Protein AF-A0A6C0E7Q9-F1 (afdb_monomer_lite)

Organism: NCBI:txid1070528

Sequence (131 aa):
MDNSILLYNITLFHIFIDVFLMSYIFIFSRIYDIYYCSFVLLQTIHWGLLKNECIISYVEKKLINSDYQLGDNVKWHPHEEYHSNQHIITLKAILILGTLLYMIFRNKKNIKIRLIACASICLWIYYTYLY

pLDDT: mean 88.36, std 8.47, range [56.19, 98.0]

Secondary structure (DSSP, 8-state):
--HHHHHHHHHHHHHHHHHHHHHHHHH--GGGHHHHHHHHHHHHHHHHHTTT--HHHHHHHHHH-TTPPTTS-TT--TTHHHHS-HHHHHHHHHHHHHHHHHHHHHTTT-HHHHHHHHHHHHHHHHHHHT-

Structure (mmCIF, N/CA/C/O backbone):
data_AF-A0A6C0E7Q9-F1
#
_entry.id   AF-A0A6C0E7Q9-F1
#
loop_
_atom_site.group_PDB
_atom_site.id
_atom_site.type_symbol
_atom_site.label_atom_id
_atom_site.label_alt_id
_atom_site.label_comp_id
_atom_site.label_asym_id
_atom_site.label_entity_id
_atom_site.label_seq_id
_atom_site.pdbx_PDB_ins_code
_atom_site.Cartn_x
_atom_site.Cartn_y
_atom_site.Cartn_z
_atom_site.occupancy
_atom_site.B_iso_or_equiv
_atom_site.auth_seq_id
_atom_site.auth_comp_id
_atom_site.auth_asym_id
_atom_site.auth_atom_id
_atom_site.pdbx_PDB_model_num
ATOM 1 N N . MET A 1 1 ? -0.554 -5.307 -29.524 1.00 56.19 1 MET A N 1
ATOM 2 C CA . MET A 1 1 ? -1.259 -4.224 -28.806 1.00 56.19 1 MET A CA 1
ATOM 3 C C . MET A 1 1 ? -0.186 -3.245 -28.387 1.00 56.19 1 MET A C 1
ATOM 5 O O . MET A 1 1 ? 0.863 -3.718 -27.974 1.00 56.19 1 MET A O 1
ATOM 9 N N . ASP A 1 2 ? -0.375 -1.946 -28.592 1.00 72.19 2 ASP A N 1
ATOM 10 C CA . ASP A 1 2 ? 0.668 -0.978 -28.258 1.00 72.19 2 ASP A CA 1
ATOM 11 C C . ASP A 1 2 ? 0.886 -0.983 -26.735 1.00 72.19 2 ASP A C 1
ATOM 13 O O . ASP A 1 2 ? -0.058 -0.749 -25.973 1.00 72.19 2 ASP A O 1
ATOM 17 N N . ASN A 1 3 ? 2.095 -1.344 -26.289 1.00 80.19 3 ASN A N 1
ATOM 18 C CA . ASN A 1 3 ? 2.411 -1.491 -24.863 1.00 80.19 3 ASN A CA 1
ATOM 19 C C . ASN A 1 3 ? 2.177 -0.172 -24.108 1.00 80.19 3 ASN A C 1
ATOM 21 O O . ASN A 1 3 ? 1.882 -0.196 -22.917 1.00 80.19 3 ASN A O 1
ATOM 25 N N . SER A 1 4 ? 2.221 0.961 -24.816 1.00 81.31 4 SER A N 1
ATOM 26 C CA . SER A 1 4 ? 1.903 2.298 -24.310 1.00 81.31 4 SER A CA 1
ATOM 27 C C . SER A 1 4 ? 0.492 2.397 -23.708 1.00 81.31 4 SER A C 1
ATOM 29 O O . SER A 1 4 ? 0.327 2.897 -22.597 1.00 81.31 4 SER A O 1
ATOM 31 N N . ILE A 1 5 ? -0.526 1.865 -24.394 1.00 85.81 5 ILE A N 1
ATOM 32 C CA . ILE A 1 5 ? -1.928 1.903 -23.949 1.00 85.81 5 ILE A CA 1
ATOM 33 C C . ILE A 1 5 ? -2.116 1.020 -22.714 1.00 85.81 5 ILE A C 1
ATOM 35 O O . ILE A 1 5 ? -2.817 1.391 -21.772 1.00 85.81 5 ILE A O 1
ATOM 39 N N . LEU A 1 6 ? -1.489 -0.160 -22.712 1.00 86.69 6 LEU A N 1
ATOM 40 C CA . LEU A 1 6 ? -1.551 -1.076 -21.577 1.00 86.69 6 LEU A CA 1
ATOM 41 C C . LEU A 1 6 ? -0.900 -0.459 -20.332 1.00 86.69 6 LEU A C 1
ATOM 43 O O . LEU A 1 6 ? -1.527 -0.452 -19.276 1.00 86.69 6 LEU A O 1
ATOM 47 N N . LEU A 1 7 ? 0.310 0.092 -20.469 1.00 84.62 7 LEU A N 1
ATOM 48 C CA . LEU A 1 7 ? 1.027 0.772 -19.387 1.00 84.62 7 LEU A CA 1
ATOM 49 C C . LEU A 1 7 ? 0.195 1.916 -18.803 1.00 84.62 7 LEU A C 1
ATOM 51 O O . LEU A 1 7 ? -0.026 1.959 -17.598 1.00 84.62 7 LEU A O 1
ATOM 55 N N . TYR A 1 8 ? -0.371 2.769 -19.659 1.00 85.00 8 TYR A N 1
ATOM 56 C CA . TYR A 1 8 ? -1.221 3.875 -19.223 1.00 85.00 8 TYR A CA 1
ATOM 57 C C . TYR A 1 8 ? -2.419 3.412 -18.376 1.00 85.00 8 TYR A C 1
ATOM 59 O O . TYR A 1 8 ? -2.687 3.973 -17.313 1.00 85.00 8 TYR A O 1
ATOM 67 N N . ASN A 1 9 ? -3.117 2.355 -18.803 1.00 88.56 9 ASN A N 1
ATOM 68 C CA . ASN A 1 9 ? -4.246 1.802 -18.050 1.00 88.56 9 ASN A CA 1
ATOM 69 C C . ASN A 1 9 ? -3.819 1.220 -16.694 1.00 88.56 9 ASN A C 1
ATOM 71 O O . ASN A 1 9 ? -4.538 1.375 -15.705 1.00 88.56 9 ASN A O 1
ATOM 75 N N . ILE A 1 10 ? -2.655 0.567 -16.640 1.00 88.12 10 ILE A N 1
ATOM 76 C CA . ILE A 1 10 ? -2.092 0.022 -15.401 1.00 88.12 10 ILE A CA 1
ATOM 77 C C . ILE A 1 10 ? -1.766 1.158 -14.421 1.00 88.12 10 ILE A C 1
ATOM 79 O O . ILE A 1 10 ? -2.165 1.100 -13.256 1.00 88.12 10 ILE A O 1
ATOM 83 N N . THR A 1 11 ? -1.129 2.226 -14.897 1.00 84.56 11 THR A N 1
ATOM 84 C CA . THR A 1 11 ? -0.800 3.392 -14.072 1.00 84.56 11 THR A CA 1
ATOM 85 C C . THR A 1 11 ? -2.055 4.111 -13.572 1.00 84.56 11 THR A C 1
ATOM 87 O O . THR A 1 11 ? -2.145 4.440 -12.389 1.00 84.56 11 THR A O 1
ATOM 90 N N . LEU A 1 12 ? -3.072 4.300 -14.422 1.00 86.38 12 LEU A N 1
ATOM 91 C CA . LEU A 1 12 ? -4.356 4.866 -13.992 1.00 86.38 12 LEU A CA 1
ATOM 92 C C . LEU A 1 12 ? -5.017 4.027 -12.896 1.00 86.38 12 LEU A C 1
ATOM 94 O O . LEU A 1 12 ? -5.524 4.573 -11.914 1.00 86.38 12 LEU A O 1
ATOM 98 N N . PHE A 1 13 ? -4.994 2.703 -13.041 1.00 88.69 13 PHE A N 1
ATOM 99 C CA . PHE A 1 13 ? -5.523 1.792 -12.034 1.00 88.69 13 PHE A CA 1
ATOM 100 C C . PHE A 1 13 ? -4.759 1.901 -10.707 1.00 88.69 13 PHE A C 1
ATOM 102 O O . PHE A 1 13 ? -5.375 1.941 -9.641 1.00 88.69 13 PHE A O 1
ATOM 109 N N . HIS A 1 14 ? -3.432 2.027 -10.759 1.00 86.25 14 HIS A N 1
ATOM 110 C CA . HIS A 1 14 ? -2.597 2.235 -9.577 1.00 86.25 14 HIS A CA 1
ATOM 111 C C . HIS A 1 14 ? -2.954 3.540 -8.852 1.00 86.25 14 HIS A C 1
ATOM 113 O O . HIS A 1 14 ? -3.198 3.536 -7.645 1.00 86.25 14 HIS A O 1
ATOM 119 N N . ILE A 1 15 ? -3.070 4.644 -9.595 1.00 85.88 15 ILE A N 1
ATOM 120 C CA . ILE A 1 15 ? -3.470 5.946 -9.047 1.00 85.88 15 ILE A CA 1
ATOM 121 C C . ILE A 1 15 ? -4.867 5.860 -8.421 1.00 85.88 15 ILE A C 1
ATOM 123 O O . ILE A 1 15 ? -5.095 6.406 -7.341 1.00 85.88 15 ILE A O 1
ATOM 127 N N . PHE A 1 16 ? -5.799 5.153 -9.061 1.00 89.88 16 PHE A N 1
ATOM 128 C CA . PHE A 1 16 ? -7.143 4.959 -8.526 1.00 89.88 16 PHE A CA 1
ATOM 129 C C . PHE A 1 16 ? -7.133 4.207 -7.187 1.00 89.88 16 PHE A C 1
ATOM 131 O O . PHE A 1 16 ? -7.814 4.631 -6.251 1.00 89.88 16 PHE A O 1
ATOM 138 N N . ILE A 1 17 ? -6.330 3.142 -7.061 1.00 88.44 17 ILE A N 1
ATOM 139 C CA . ILE A 1 17 ? -6.145 2.422 -5.790 1.00 88.44 17 ILE A CA 1
ATOM 140 C C . ILE A 1 17 ? -5.595 3.363 -4.715 1.00 88.44 17 ILE A C 1
ATOM 142 O O . ILE A 1 17 ? -6.116 3.386 -3.600 1.00 88.44 17 ILE A O 1
ATOM 146 N N . ASP A 1 18 ? -4.587 4.169 -5.044 1.00 87.12 18 ASP A N 1
ATOM 147 C CA . ASP A 1 18 ? -3.989 5.107 -4.092 1.00 87.12 18 ASP A CA 1
ATOM 148 C C . ASP A 1 18 ? -5.010 6.140 -3.596 1.00 87.12 18 ASP A C 1
ATOM 150 O O . ASP A 1 18 ? -5.126 6.386 -2.393 1.00 87.12 18 ASP A O 1
ATOM 154 N N . VAL A 1 19 ? -5.790 6.727 -4.508 1.00 89.06 19 VAL A N 1
ATOM 155 C CA . VAL A 1 19 ? -6.855 7.680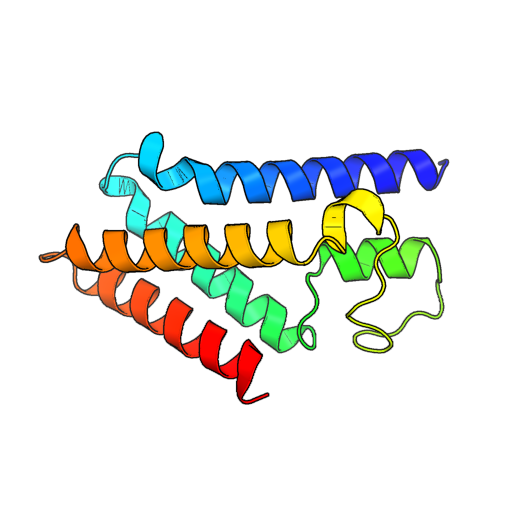 -4.160 1.00 89.06 19 VAL A CA 1
ATOM 156 C C . VAL A 1 19 ? -7.925 7.012 -3.302 1.00 89.06 19 VAL A C 1
ATOM 158 O O . VAL A 1 19 ? -8.364 7.592 -2.305 1.00 89.06 19 VAL A O 1
ATOM 161 N N . PHE A 1 20 ? -8.329 5.789 -3.642 1.00 89.69 20 PHE A N 1
ATOM 162 C CA . PHE A 1 20 ? -9.285 5.018 -2.851 1.00 89.69 20 PHE A CA 1
ATOM 163 C C . PHE A 1 20 ? -8.774 4.780 -1.424 1.00 89.69 20 PHE A C 1
ATOM 165 O O . PHE A 1 20 ? -9.497 5.031 -0.458 1.00 89.69 20 PHE A O 1
ATOM 172 N N . LEU A 1 21 ? -7.511 4.369 -1.273 1.00 88.94 21 LEU A N 1
ATOM 173 C CA . LEU A 1 21 ? -6.896 4.144 0.034 1.00 88.94 21 LEU A CA 1
ATOM 174 C C . LEU A 1 21 ? -6.868 5.414 0.883 1.00 88.94 21 LEU A C 1
ATOM 176 O O . LEU A 1 21 ? -7.289 5.399 2.038 1.00 88.94 21 LEU A O 1
ATOM 180 N N . MET A 1 22 ? -6.429 6.529 0.300 1.00 88.44 22 MET A N 1
ATOM 181 C CA . MET A 1 22 ? -6.329 7.806 1.010 1.00 88.44 22 MET A CA 1
ATOM 182 C C . MET A 1 22 ? -7.696 8.406 1.364 1.00 88.44 22 MET A C 1
ATOM 184 O O . MET A 1 22 ? -7.822 9.107 2.368 1.00 88.44 22 MET A O 1
ATOM 188 N N . SER A 1 23 ? -8.727 8.140 0.558 1.00 89.56 23 SER A N 1
ATOM 189 C CA . SER A 1 23 ? -10.075 8.681 0.770 1.00 89.56 23 SER A CA 1
ATOM 190 C C . SER A 1 23 ? -10.967 7.808 1.657 1.00 89.56 23 SER A C 1
ATOM 192 O O . SER A 1 23 ? -12.009 8.283 2.117 1.00 89.56 23 SER A O 1
ATOM 194 N N . TYR A 1 24 ? -10.558 6.568 1.957 1.00 90.94 24 TYR A N 1
ATOM 195 C CA . TYR A 1 24 ? -11.378 5.584 2.668 1.00 90.94 24 TYR A CA 1
ATOM 196 C C . TYR A 1 24 ? -12.032 6.144 3.941 1.00 90.94 24 TYR A C 1
ATOM 198 O O . TYR A 1 24 ? -13.239 5.997 4.146 1.00 90.94 24 TYR A O 1
ATOM 206 N N . ILE A 1 25 ? -11.245 6.816 4.787 1.00 89.00 25 ILE A N 1
ATOM 207 C CA . ILE A 1 25 ? -11.678 7.321 6.099 1.00 89.00 25 ILE A CA 1
ATOM 208 C C . ILE A 1 25 ? -12.815 8.350 6.009 1.00 89.00 25 ILE A C 1
ATOM 210 O O . ILE A 1 25 ? -13.604 8.471 6.946 1.00 89.00 25 ILE A O 1
ATOM 214 N N . PHE A 1 26 ? -12.912 9.067 4.888 1.00 88.50 26 PHE A N 1
ATOM 215 C CA . PHE A 1 26 ? -13.915 10.106 4.661 1.00 88.50 26 PHE A CA 1
ATOM 216 C C . PHE A 1 26 ? -15.220 9.551 4.084 1.00 88.50 26 PHE A C 1
ATOM 218 O O . PHE A 1 26 ? -16.264 10.183 4.220 1.00 88.50 26 PHE A O 1
ATOM 225 N N . ILE A 1 27 ? -15.165 8.380 3.446 1.00 91.31 27 ILE A N 1
ATOM 226 C CA . ILE A 1 27 ? -16.280 7.822 2.672 1.00 91.31 27 ILE A CA 1
ATOM 227 C C . ILE A 1 27 ? -16.950 6.666 3.423 1.00 91.31 27 ILE A C 1
ATOM 229 O O . ILE A 1 27 ? -18.176 6.548 3.426 1.00 91.31 27 ILE A O 1
ATOM 233 N N . PHE A 1 28 ? -16.168 5.800 4.074 1.00 92.38 28 PHE A N 1
ATOM 234 C CA . PHE A 1 28 ? -16.669 4.526 4.584 1.00 92.38 28 PHE A CA 1
ATOM 235 C C . PHE A 1 28 ? -16.928 4.515 6.093 1.00 92.38 28 PHE A C 1
ATOM 237 O O . PHE A 1 28 ? -16.184 5.039 6.929 1.00 92.38 28 PHE A O 1
ATOM 244 N N . SER A 1 29 ? -18.016 3.838 6.463 1.00 92.62 29 SER A N 1
ATOM 245 C CA . SER A 1 29 ? -18.372 3.613 7.862 1.00 92.62 29 SER A CA 1
ATOM 246 C C . SER A 1 29 ? -17.414 2.630 8.548 1.00 92.62 29 SER A C 1
ATOM 248 O O . SER A 1 29 ? -16.796 1.781 7.907 1.00 92.62 29 SER A O 1
ATOM 250 N N . ARG A 1 30 ? -17.385 2.665 9.887 1.00 93.19 30 ARG A N 1
ATOM 251 C CA . ARG A 1 30 ? -16.563 1.768 10.724 1.00 93.19 30 ARG A CA 1
ATOM 252 C C . ARG A 1 30 ? -16.780 0.270 10.480 1.00 93.19 30 ARG A C 1
ATOM 254 O O . ARG A 1 30 ? -15.953 -0.540 10.879 1.00 93.19 30 ARG A O 1
ATOM 261 N N . ILE A 1 31 ? -17.912 -0.115 9.887 1.00 94.19 31 ILE A N 1
ATOM 262 C CA . ILE A 1 31 ? -18.248 -1.522 9.628 1.00 94.19 31 ILE A CA 1
ATOM 263 C C . ILE A 1 31 ? -17.257 -2.133 8.624 1.00 94.19 31 ILE A C 1
ATOM 265 O O . ILE A 1 31 ? -16.984 -3.330 8.687 1.00 94.19 31 ILE A O 1
ATOM 269 N N . TYR A 1 32 ? -16.663 -1.309 7.756 1.00 95.25 32 TYR A N 1
ATOM 270 C CA . TYR A 1 32 ? -15.744 -1.762 6.715 1.00 95.25 32 TYR A CA 1
ATOM 271 C C . TYR A 1 32 ? -14.266 -1.754 7.129 1.00 95.25 32 TYR A C 1
ATOM 273 O O . TYR A 1 32 ? -13.417 -2.232 6.377 1.00 95.25 32 TYR A O 1
ATOM 281 N N . ASP A 1 33 ? -13.945 -1.281 8.339 1.00 95.31 33 ASP A N 1
ATOM 282 C CA . ASP A 1 33 ? -12.558 -1.049 8.767 1.00 95.31 33 ASP A CA 1
ATOM 283 C C . ASP A 1 33 ? -11.722 -2.334 8.777 1.00 95.31 33 ASP A C 1
ATOM 285 O O . ASP A 1 33 ? -10.523 -2.300 8.515 1.00 95.31 33 ASP A O 1
ATOM 289 N N . ILE A 1 34 ? -12.348 -3.489 9.023 1.00 96.00 34 ILE A N 1
ATOM 290 C CA . ILE A 1 34 ? -11.654 -4.779 8.969 1.00 96.00 34 ILE A CA 1
ATOM 291 C C . ILE A 1 34 ? -11.159 -5.120 7.561 1.00 96.00 34 ILE A C 1
ATOM 293 O O . ILE A 1 34 ? -10.075 -5.686 7.431 1.00 96.00 34 ILE A O 1
ATOM 297 N N . TYR A 1 35 ? -11.910 -4.756 6.519 1.00 95.38 35 TYR A N 1
ATOM 298 C CA . TYR A 1 35 ? -11.523 -5.013 5.133 1.00 95.38 35 TYR A CA 1
ATOM 299 C C . TYR A 1 35 ? -10.385 -4.090 4.725 1.00 95.38 35 TYR A C 1
ATOM 301 O O . TYR A 1 35 ? -9.405 -4.560 4.158 1.00 95.38 35 TYR A O 1
ATOM 309 N N . TYR A 1 36 ? -10.467 -2.811 5.096 1.00 95.06 36 TYR A N 1
ATOM 310 C CA . TYR A 1 36 ? -9.387 -1.863 4.843 1.00 95.06 36 TYR A CA 1
ATOM 311 C C . TYR A 1 36 ? -8.092 -2.278 5.548 1.00 95.06 36 TYR A C 1
ATOM 313 O O . TYR A 1 36 ? -7.059 -2.416 4.899 1.00 95.06 36 TYR A O 1
ATOM 321 N N . CYS A 1 37 ? -8.138 -2.549 6.858 1.00 95.75 37 CYS A N 1
ATOM 322 C CA . CYS A 1 37 ? -6.953 -2.983 7.601 1.00 95.75 37 CYS A CA 1
ATOM 323 C C . CYS A 1 37 ? -6.352 -4.264 7.012 1.00 95.75 37 CYS A C 1
ATOM 325 O O . CYS A 1 37 ? -5.134 -4.357 6.874 1.00 95.75 37 CYS A O 1
ATOM 327 N N . SER A 1 38 ? -7.197 -5.238 6.651 1.00 96.38 38 SER A N 1
ATOM 328 C CA . SER A 1 38 ? -6.753 -6.490 6.026 1.00 96.38 38 SER A CA 1
ATOM 329 C C . SER A 1 38 ? -6.111 -6.251 4.663 1.00 96.38 38 SER A C 1
ATOM 331 O O . SER A 1 38 ? -5.080 -6.843 4.366 1.00 96.38 38 SER A O 1
ATOM 333 N N . PHE A 1 39 ? -6.685 -5.364 3.850 1.00 94.62 39 PHE A N 1
ATOM 334 C CA . PHE A 1 39 ? -6.132 -5.006 2.550 1.00 94.62 39 PHE A CA 1
ATOM 335 C C . PHE A 1 39 ? -4.754 -4.353 2.693 1.00 94.62 39 PHE A C 1
ATOM 337 O O . PHE A 1 39 ? -3.806 -4.791 2.048 1.00 94.62 39 PHE A O 1
ATOM 344 N N . VAL A 1 40 ? -4.609 -3.378 3.598 1.00 94.12 40 VAL A N 1
ATOM 345 C CA . VAL A 1 40 ? -3.312 -2.736 3.859 1.00 94.12 40 VAL A CA 1
ATOM 346 C C . VAL A 1 40 ? -2.294 -3.748 4.390 1.00 94.12 40 VAL A C 1
ATOM 348 O O . VAL A 1 40 ? -1.149 -3.735 3.954 1.00 94.12 40 VAL A O 1
ATOM 351 N N . LEU A 1 41 ? -2.701 -4.667 5.275 1.00 95.81 41 LEU A N 1
ATOM 352 C CA . LEU A 1 41 ? -1.822 -5.735 5.761 1.00 95.81 41 LEU A CA 1
ATOM 353 C C . LEU A 1 41 ? -1.316 -6.616 4.612 1.00 95.81 41 LEU A C 1
ATOM 355 O O . LEU A 1 41 ? -0.116 -6.862 4.503 1.00 95.81 41 LEU A O 1
ATOM 359 N N . LEU A 1 42 ? -2.230 -7.077 3.754 1.00 94.81 42 LEU A N 1
ATOM 360 C CA . LEU A 1 42 ? -1.896 -7.893 2.589 1.00 94.81 42 LEU A CA 1
ATOM 361 C C . LEU A 1 42 ? -0.963 -7.146 1.644 1.00 94.81 42 LEU A C 1
ATOM 363 O O . LEU A 1 42 ? 0.018 -7.729 1.196 1.00 94.81 42 LEU A O 1
ATOM 367 N N . GLN A 1 43 ? -1.226 -5.864 1.389 1.00 91.38 43 GLN A N 1
ATOM 368 C CA . GLN A 1 43 ? -0.380 -5.034 0.542 1.00 91.38 43 GLN A CA 1
ATOM 369 C C . GLN A 1 43 ? 1.040 -4.899 1.107 1.00 91.38 43 GLN A C 1
ATOM 371 O O . GLN A 1 43 ? 1.996 -5.071 0.353 1.00 91.38 43 GLN A O 1
ATOM 376 N N . THR A 1 44 ? 1.185 -4.675 2.417 1.00 92.12 44 THR A N 1
ATOM 377 C CA . THR A 1 44 ? 2.491 -4.604 3.090 1.00 92.12 44 THR A CA 1
ATOM 378 C C . THR A 1 44 ? 3.251 -5.929 3.013 1.00 92.12 44 THR A C 1
ATOM 380 O O . THR A 1 44 ? 4.437 -5.935 2.692 1.00 92.12 44 THR A O 1
ATOM 383 N N . ILE A 1 45 ? 2.585 -7.061 3.266 1.00 93.75 45 ILE A N 1
ATOM 384 C CA . ILE A 1 45 ? 3.204 -8.394 3.151 1.00 93.75 45 ILE A CA 1
ATOM 385 C C . ILE A 1 45 ? 3.660 -8.641 1.713 1.00 93.75 45 ILE A C 1
ATOM 387 O O . ILE A 1 45 ? 4.786 -9.067 1.475 1.00 93.75 45 ILE A O 1
ATOM 391 N N . HIS A 1 46 ? 2.791 -8.347 0.751 1.00 91.25 46 HIS A N 1
ATOM 392 C CA . HIS A 1 46 ? 3.081 -8.488 -0.667 1.00 91.25 46 HIS A CA 1
ATOM 393 C C . HIS A 1 46 ? 4.294 -7.645 -1.096 1.00 91.25 46 HIS A C 1
ATOM 395 O O . HIS A 1 46 ? 5.144 -8.162 -1.815 1.00 91.25 46 HIS A O 1
ATOM 401 N N . TRP A 1 47 ? 4.434 -6.405 -0.615 1.00 88.75 47 TRP A N 1
ATOM 402 C CA . TRP A 1 47 ? 5.633 -5.592 -0.863 1.00 88.75 47 TRP A CA 1
ATOM 403 C C . TRP A 1 47 ? 6.895 -6.218 -0.278 1.00 88.75 47 TRP A C 1
ATOM 405 O O . TRP A 1 47 ? 7.913 -6.287 -0.964 1.00 88.75 47 TRP A O 1
ATOM 415 N N . GLY A 1 48 ? 6.823 -6.722 0.955 1.00 88.12 48 GLY A N 1
ATOM 416 C CA . GLY A 1 48 ? 7.947 -7.420 1.576 1.00 88.12 48 GLY A CA 1
ATOM 417 C C . GLY A 1 48 ? 8.392 -8.644 0.769 1.00 88.12 48 GLY A C 1
ATOM 418 O O . GLY A 1 48 ? 9.582 -8.842 0.538 1.00 88.12 48 GLY A O 1
ATOM 419 N N . LEU A 1 49 ? 7.440 -9.436 0.264 1.00 90.25 49 LEU A N 1
ATOM 420 C CA . LEU A 1 49 ? 7.723 -10.600 -0.587 1.00 90.25 49 LEU A CA 1
ATOM 421 C C . LEU A 1 49 ? 8.299 -10.217 -1.956 1.00 90.25 49 LEU A C 1
ATOM 423 O O . LEU A 1 49 ? 9.045 -10.995 -2.549 1.00 90.25 49 LEU A O 1
ATOM 427 N N . LEU A 1 50 ? 7.976 -9.022 -2.447 1.00 90.50 50 LEU A N 1
ATOM 428 C CA . LEU A 1 50 ? 8.434 -8.503 -3.729 1.00 90.50 50 LEU A CA 1
ATOM 429 C C . LEU A 1 50 ? 9.642 -7.561 -3.612 1.00 90.50 50 LEU A C 1
ATOM 431 O O . LEU A 1 50 ? 9.834 -6.700 -4.463 1.00 90.50 50 LEU A O 1
ATOM 435 N N . LYS A 1 51 ? 10.484 -7.733 -2.582 1.00 89.00 51 LYS A N 1
ATOM 436 C CA . LYS A 1 51 ? 11.708 -6.936 -2.367 1.00 89.00 51 LYS A CA 1
ATOM 437 C C . LYS A 1 51 ? 11.442 -5.421 -2.383 1.00 89.00 51 LYS A C 1
ATOM 439 O O . LYS A 1 51 ? 12.156 -4.666 -3.039 1.00 89.00 51 LYS A O 1
ATOM 444 N N . ASN A 1 52 ? 10.411 -4.988 -1.658 1.00 85.38 52 ASN A N 1
ATOM 445 C CA . ASN A 1 52 ? 9.976 -3.592 -1.546 1.00 85.38 52 ASN A CA 1
ATOM 446 C C . ASN A 1 52 ? 9.434 -2.978 -2.851 1.00 85.38 52 ASN A C 1
ATOM 448 O O . ASN A 1 52 ? 9.390 -1.758 -2.996 1.00 85.38 52 ASN A O 1
ATOM 452 N N . GLU A 1 53 ? 8.970 -3.808 -3.785 1.00 85.31 53 GLU A N 1
ATOM 453 C CA . GLU A 1 53 ? 8.297 -3.383 -5.011 1.00 85.31 53 GLU A CA 1
ATOM 454 C C . GLU A 1 53 ? 6.817 -3.810 -5.018 1.00 85.31 53 GLU A C 1
ATOM 456 O O . GLU A 1 53 ? 6.443 -4.860 -4.498 1.00 85.31 53 GLU A O 1
ATOM 461 N N . CYS A 1 54 ? 5.934 -3.005 -5.618 1.00 86.62 54 CYS A N 1
ATOM 462 C CA . CYS A 1 54 ? 4.559 -3.433 -5.868 1.00 86.62 54 CYS A CA 1
ATOM 463 C C . CYS A 1 54 ? 4.477 -4.280 -7.150 1.00 86.62 54 CYS A C 1
ATOM 465 O O . CYS A 1 54 ? 5.150 -3.978 -8.133 1.00 86.62 54 CYS A O 1
ATOM 467 N N . ILE A 1 55 ? 3.610 -5.302 -7.189 1.00 88.50 55 ILE A N 1
ATOM 468 C CA . ILE A 1 55 ? 3.419 -6.137 -8.390 1.00 88.50 55 ILE A CA 1
ATOM 469 C C . ILE A 1 55 ? 3.088 -5.326 -9.639 1.00 88.50 55 ILE A C 1
ATOM 471 O O . ILE A 1 55 ? 3.523 -5.679 -10.727 1.00 88.50 55 ILE A O 1
ATOM 475 N N . ILE A 1 56 ? 2.358 -4.223 -9.474 1.00 87.31 56 ILE A N 1
ATOM 476 C CA . ILE A 1 56 ? 2.021 -3.313 -10.565 1.00 87.31 56 ILE A CA 1
ATOM 477 C C . ILE A 1 56 ? 3.303 -2.715 -11.160 1.00 87.31 56 ILE A C 1
ATOM 479 O O . ILE A 1 56 ? 3.540 -2.877 -12.351 1.00 87.31 56 ILE A O 1
ATOM 483 N N . SER A 1 57 ? 4.170 -2.138 -10.324 1.00 86.25 57 SER A N 1
ATOM 484 C CA . SER A 1 57 ? 5.477 -1.612 -10.740 1.00 86.25 57 SER A CA 1
ATOM 485 C C . SER A 1 57 ? 6.333 -2.702 -11.376 1.00 86.25 57 SER A C 1
ATOM 487 O O . SER A 1 57 ? 6.887 -2.492 -12.448 1.00 86.25 57 SER A O 1
ATOM 489 N N . TYR A 1 58 ? 6.383 -3.899 -10.785 1.00 89.38 58 TYR A N 1
ATOM 490 C CA . TYR A 1 58 ? 7.116 -5.019 -11.375 1.00 89.38 58 TYR A CA 1
ATOM 491 C C . TYR A 1 58 ? 6.632 -5.341 -12.798 1.00 89.38 58 TYR A C 1
ATOM 493 O O . TYR A 1 58 ? 7.444 -5.496 -13.710 1.00 89.38 58 TYR A O 1
ATOM 501 N N . VAL A 1 59 ? 5.313 -5.413 -13.004 1.00 89.81 59 VAL A N 1
ATOM 502 C CA . VAL A 1 59 ? 4.712 -5.663 -14.321 1.00 89.81 59 VAL A CA 1
ATOM 503 C C . VAL A 1 59 ? 5.034 -4.528 -15.292 1.00 89.81 59 VAL A C 1
ATOM 505 O O . VAL A 1 59 ? 5.466 -4.810 -16.405 1.00 89.81 59 VAL A O 1
ATOM 508 N N . GLU A 1 60 ? 4.890 -3.264 -14.887 1.00 86.50 60 GLU A N 1
ATOM 509 C CA . GLU A 1 60 ? 5.216 -2.104 -15.730 1.00 86.50 60 GLU A CA 1
ATOM 510 C C . GLU A 1 60 ? 6.682 -2.142 -16.190 1.00 86.50 60 GLU A C 1
ATOM 512 O O . GLU A 1 60 ? 6.980 -2.003 -17.377 1.00 86.50 60 GLU A O 1
ATOM 517 N N . LYS A 1 61 ? 7.605 -2.422 -15.266 1.00 89.12 61 LYS A N 1
ATOM 518 C CA . LYS A 1 61 ? 9.037 -2.544 -15.559 1.00 89.12 61 LYS A CA 1
ATOM 519 C C . LYS A 1 61 ? 9.340 -3.697 -16.498 1.00 89.12 61 LYS A C 1
ATOM 521 O O . LYS A 1 61 ? 10.119 -3.526 -17.431 1.00 89.12 61 LYS A O 1
ATOM 526 N N . LYS A 1 62 ? 8.692 -4.844 -16.290 1.00 90.38 62 LYS A N 1
ATOM 527 C CA . LYS A 1 62 ? 8.856 -6.032 -17.133 1.00 90.38 62 LYS A CA 1
ATOM 528 C C . LYS A 1 62 ? 8.298 -5.842 -18.545 1.00 90.38 62 LYS A C 1
ATOM 530 O O . LYS A 1 62 ? 8.824 -6.415 -19.493 1.00 90.38 62 LYS A O 1
ATOM 535 N N . LEU A 1 63 ? 7.244 -5.038 -18.691 1.00 89.56 63 LEU A N 1
ATOM 536 C CA . LEU A 1 63 ? 6.671 -4.683 -19.993 1.00 89.56 63 LEU A CA 1
ATOM 537 C C . LEU A 1 63 ? 7.596 -3.774 -20.814 1.00 89.56 63 LEU A C 1
ATOM 539 O O . LEU A 1 63 ? 7.537 -3.803 -22.043 1.00 89.56 63 LEU A O 1
ATOM 543 N N . ILE A 1 64 ? 8.437 -2.978 -20.152 1.00 88.12 64 ILE A N 1
ATOM 544 C CA . ILE A 1 64 ? 9.397 -2.073 -20.803 1.00 88.12 64 ILE A CA 1
ATOM 545 C C . ILE A 1 64 ? 10.742 -2.752 -21.028 1.00 88.12 64 ILE A C 1
ATOM 547 O O . ILE A 1 64 ? 11.348 -2.587 -22.083 1.00 88.12 64 ILE A O 1
ATOM 551 N N . ASN A 1 65 ? 11.200 -3.523 -20.047 1.00 89.06 65 ASN A N 1
ATOM 552 C CA . ASN A 1 65 ? 12.425 -4.296 -20.114 1.00 89.06 65 ASN A CA 1
ATOM 553 C C . ASN A 1 65 ? 12.126 -5.749 -19.725 1.00 89.06 65 ASN A C 1
ATOM 555 O O . ASN A 1 65 ? 11.972 -6.068 -18.545 1.00 89.06 65 ASN A O 1
ATOM 559 N N . SER A 1 66 ? 12.081 -6.638 -20.720 1.00 91.31 66 SER A N 1
ATOM 560 C CA . SER A 1 66 ? 11.818 -8.069 -20.517 1.00 91.31 66 SER A CA 1
ATOM 561 C C . SER A 1 66 ? 12.836 -8.745 -19.599 1.00 91.31 66 SER A C 1
ATOM 563 O O . SER A 1 66 ? 12.492 -9.708 -18.907 1.00 91.31 66 SER A O 1
ATOM 565 N N . ASP A 1 67 ? 14.059 -8.212 -19.562 1.00 94.38 67 ASP A N 1
ATOM 566 C CA . ASP A 1 67 ? 15.168 -8.743 -18.775 1.00 94.38 67 ASP A CA 1
ATOM 567 C C . ASP A 1 67 ? 15.154 -8.231 -17.329 1.00 94.38 67 ASP A C 1
ATOM 569 O O . ASP A 1 67 ? 15.947 -8.697 -16.513 1.00 94.38 67 ASP A O 1
ATOM 573 N N . TYR A 1 68 ? 14.230 -7.323 -16.980 1.00 92.06 68 TYR A N 1
ATOM 574 C CA . TYR A 1 68 ? 14.076 -6.840 -15.610 1.00 92.06 68 TYR A CA 1
ATOM 575 C C . TYR A 1 68 ? 13.767 -8.000 -14.656 1.00 92.06 68 TYR A C 1
ATOM 577 O O . TYR A 1 68 ? 12.785 -8.753 -14.819 1.00 92.06 68 TYR A O 1
ATOM 585 N N . GLN A 1 69 ? 14.597 -8.131 -13.624 1.00 93.06 69 GLN A N 1
ATOM 586 C CA . GLN A 1 69 ? 14.378 -9.037 -12.513 1.00 93.06 69 GLN A CA 1
ATOM 587 C C . GLN A 1 69 ? 13.878 -8.271 -11.290 1.00 93.06 69 GLN A C 1
ATOM 589 O O . GLN A 1 69 ? 14.113 -7.081 -11.081 1.00 93.06 69 GLN A O 1
ATOM 594 N N . LEU A 1 70 ? 13.118 -8.990 -10.471 1.00 89.75 70 LEU A N 1
ATOM 595 C CA . LEU A 1 70 ? 12.494 -8.432 -9.285 1.00 89.75 70 LEU A CA 1
ATOM 596 C C . LEU A 1 70 ? 13.566 -7.925 -8.311 1.00 89.75 70 LEU A C 1
ATOM 598 O O . LEU A 1 70 ? 14.400 -8.706 -7.832 1.00 89.75 70 LEU A O 1
ATOM 602 N N . GLY A 1 71 ? 13.484 -6.637 -7.980 1.00 85.62 71 GLY A N 1
ATOM 603 C CA . GLY A 1 71 ? 14.405 -5.954 -7.075 1.00 85.62 71 GLY A CA 1
ATOM 604 C C . GLY A 1 71 ? 15.680 -5.404 -7.721 1.00 85.62 71 GLY A C 1
ATOM 605 O O . GLY A 1 71 ? 16.486 -4.841 -6.988 1.00 85.62 71 GLY A O 1
ATOM 606 N N . ASP A 1 72 ? 15.865 -5.517 -9.044 1.00 86.19 72 ASP A N 1
ATOM 607 C CA . ASP A 1 72 ? 17.062 -4.989 -9.726 1.00 86.19 72 ASP A CA 1
ATOM 608 C C . ASP A 1 72 ? 17.197 -3.473 -9.557 1.00 86.19 72 ASP A C 1
ATOM 610 O O . ASP A 1 72 ? 18.278 -2.953 -9.284 1.00 86.19 72 ASP A O 1
ATOM 614 N N . ASN A 1 73 ? 16.084 -2.747 -9.698 1.00 84.00 73 ASN A N 1
ATOM 615 C CA . ASN A 1 73 ? 16.035 -1.313 -9.443 1.00 84.00 73 ASN A CA 1
ATOM 616 C C . ASN A 1 73 ? 14.642 -0.903 -8.964 1.00 84.00 73 ASN A C 1
ATOM 618 O O . ASN A 1 73 ? 13.782 -0.502 -9.749 1.00 84.00 73 ASN A O 1
ATOM 622 N N . VAL A 1 74 ? 14.423 -0.998 -7.652 1.00 82.00 74 VAL A N 1
ATOM 623 C CA . VAL A 1 74 ? 13.133 -0.687 -7.014 1.00 82.00 74 VAL A CA 1
ATOM 624 C C . VAL A 1 74 ? 12.722 0.772 -7.241 1.00 82.00 74 VAL A C 1
ATOM 626 O O . VAL A 1 74 ? 11.545 1.034 -7.462 1.00 82.00 74 VAL A O 1
ATOM 629 N N . LYS A 1 75 ? 13.684 1.708 -7.248 1.00 77.50 75 LYS A N 1
ATOM 630 C CA . LYS A 1 75 ? 13.424 3.157 -7.330 1.00 77.50 75 LYS A CA 1
ATOM 631 C C . LYS A 1 75 ? 13.096 3.655 -8.731 1.00 77.50 75 LYS A C 1
ATOM 633 O O . LYS A 1 75 ? 12.463 4.699 -8.861 1.00 77.50 75 LYS A O 1
ATOM 638 N N . TRP A 1 76 ? 13.562 2.955 -9.761 1.00 81.25 76 TRP A N 1
ATOM 639 C CA . TRP A 1 76 ? 13.196 3.292 -11.128 1.00 81.25 76 TRP A CA 1
ATOM 640 C C . TRP A 1 76 ? 11.686 3.129 -11.291 1.00 81.25 76 TRP A C 1
ATOM 642 O O . TRP A 1 76 ? 11.123 2.163 -10.792 1.00 81.25 76 TRP A O 1
ATOM 652 N N . HIS A 1 77 ? 11.026 4.050 -11.980 1.00 74.38 77 HIS A N 1
ATOM 653 C CA . HIS A 1 77 ? 9.636 3.887 -12.382 1.00 74.38 77 HIS A CA 1
ATOM 654 C C . HIS A 1 77 ? 9.492 4.361 -13.825 1.00 74.38 77 HIS A C 1
ATOM 656 O O . HIS A 1 77 ? 10.003 5.425 -14.160 1.00 74.38 77 HIS A O 1
ATOM 662 N N . PRO A 1 78 ? 8.756 3.635 -14.675 1.00 71.94 78 PRO A N 1
ATOM 663 C CA . PRO A 1 78 ? 8.476 4.056 -16.049 1.00 71.94 78 PRO A CA 1
ATOM 664 C C . PRO A 1 78 ? 7.850 5.446 -16.193 1.00 71.94 78 PRO A C 1
ATOM 666 O O . PRO A 1 78 ? 7.981 6.091 -17.229 1.00 71.94 78 PRO A O 1
ATOM 669 N N . HIS A 1 79 ? 7.166 5.896 -15.141 1.00 69.44 79 HIS A N 1
ATOM 670 C CA . HIS A 1 79 ? 6.432 7.152 -15.071 1.00 69.44 79 HIS A CA 1
ATOM 671 C C . HIS A 1 79 ? 6.955 7.997 -13.902 1.00 69.44 79 HIS A C 1
ATOM 673 O O . HIS A 1 79 ? 6.230 8.274 -12.940 1.00 69.44 79 HIS A O 1
ATOM 679 N N . GLU A 1 80 ? 8.242 8.368 -13.956 1.00 67.12 80 GLU A N 1
ATOM 680 C CA . GLU A 1 80 ? 8.923 9.105 -12.880 1.00 67.12 80 GLU A CA 1
ATOM 681 C C . GLU A 1 80 ? 8.153 10.364 -12.452 1.00 67.12 80 GLU A C 1
ATOM 683 O O . GLU A 1 80 ? 8.071 10.638 -11.258 1.00 67.12 80 GLU A O 1
ATOM 688 N N . GL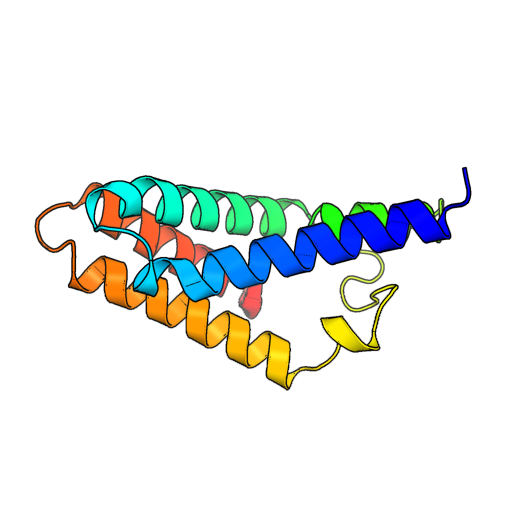U A 1 81 ? 7.494 11.070 -13.372 1.00 63.47 81 GLU A N 1
ATOM 689 C CA . GLU A 1 81 ? 6.748 12.306 -13.084 1.00 63.47 81 GLU A CA 1
ATOM 690 C C . GLU A 1 81 ? 5.681 12.157 -11.979 1.00 63.47 81 GLU A C 1
ATOM 692 O O . GLU A 1 81 ? 5.459 13.092 -11.207 1.00 63.47 81 GLU A O 1
ATOM 697 N N . TYR A 1 82 ? 5.060 10.978 -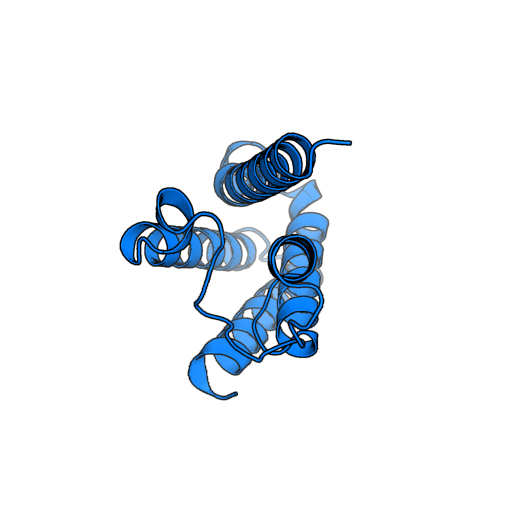11.848 1.00 57.84 82 TYR A N 1
ATOM 698 C CA . TYR A 1 82 ? 3.995 10.724 -10.866 1.00 57.84 82 TYR A CA 1
ATOM 699 C C . TYR A 1 82 ? 4.472 9.958 -9.631 1.00 57.84 82 TYR A C 1
ATOM 701 O O . TYR A 1 82 ? 3.974 10.189 -8.525 1.00 57.84 82 TYR A O 1
ATOM 709 N N . HIS A 1 83 ? 5.430 9.045 -9.805 1.00 59.50 83 HIS A N 1
ATOM 710 C CA . HIS A 1 83 ? 5.844 8.118 -8.750 1.00 59.50 83 HIS A CA 1
ATOM 711 C C . HIS A 1 83 ? 7.165 8.487 -8.072 1.00 59.50 83 HIS A C 1
ATOM 713 O O . HIS A 1 83 ? 7.393 8.027 -6.960 1.00 59.50 83 HIS A O 1
ATOM 719 N N . SER A 1 84 ? 8.010 9.339 -8.664 1.00 63.31 84 SER A N 1
ATOM 720 C CA . SER A 1 84 ? 9.316 9.702 -8.082 1.00 63.31 84 SER A CA 1
ATOM 721 C C . SER A 1 84 ? 9.288 10.965 -7.213 1.00 63.31 84 SER A C 1
ATOM 723 O O . SER A 1 84 ? 10.270 11.274 -6.535 1.00 63.31 84 SER A O 1
ATOM 725 N N . ASN A 1 85 ? 8.163 11.692 -7.169 1.00 77.69 85 ASN A N 1
ATOM 726 C CA . ASN A 1 85 ? 8.053 12.872 -6.319 1.00 77.69 85 ASN A CA 1
ATOM 727 C C . ASN A 1 85 ? 8.014 12.460 -4.839 1.00 77.69 85 ASN A C 1
ATOM 729 O O . ASN A 1 85 ? 6.989 12.020 -4.307 1.00 77.69 85 ASN A O 1
ATOM 733 N N . GLN A 1 86 ? 9.146 12.647 -4.162 1.00 78.56 86 GLN A N 1
ATOM 734 C CA . GLN A 1 86 ? 9.338 12.282 -2.762 1.00 78.56 86 GLN A CA 1
ATOM 735 C C . GLN A 1 86 ? 8.297 12.922 -1.829 1.00 78.56 86 GLN A C 1
ATOM 737 O O . GLN A 1 86 ? 7.910 12.302 -0.836 1.00 78.56 86 GLN A O 1
ATOM 742 N N . HIS A 1 87 ? 7.778 14.111 -2.157 1.00 83.94 87 HIS A N 1
ATOM 743 C CA . HIS A 1 87 ? 6.716 14.751 -1.377 1.00 83.94 87 HIS A CA 1
ATOM 744 C C . HIS A 1 87 ? 5.391 13.990 -1.476 1.00 83.94 87 HIS A C 1
ATOM 746 O O . HIS A 1 87 ? 4.722 13.807 -0.460 1.00 83.94 87 HIS A O 1
ATOM 752 N N . ILE A 1 88 ? 5.032 13.497 -2.667 1.00 82.75 88 ILE A N 1
ATOM 753 C CA . ILE A 1 88 ? 3.810 12.708 -2.880 1.00 82.75 88 ILE A CA 1
ATOM 754 C C . ILE A 1 88 ? 3.911 11.374 -2.137 1.00 82.75 88 ILE A C 1
ATOM 756 O O . ILE A 1 88 ? 2.976 10.999 -1.431 1.00 82.75 88 ILE A O 1
ATOM 760 N N . ILE A 1 89 ? 5.051 10.682 -2.241 1.00 81.94 89 ILE A N 1
ATOM 761 C CA . ILE A 1 89 ? 5.290 9.427 -1.509 1.00 81.94 89 ILE A CA 1
ATOM 762 C C . ILE A 1 89 ? 5.169 9.658 0.003 1.00 81.94 89 ILE A C 1
ATOM 764 O O . ILE A 1 89 ? 4.469 8.919 0.697 1.00 81.94 89 ILE A O 1
ATOM 768 N N . THR A 1 90 ? 5.810 10.713 0.511 1.00 86.62 90 THR A N 1
ATOM 769 C CA . THR A 1 90 ? 5.779 11.055 1.940 1.00 86.62 90 THR A CA 1
ATOM 770 C C . THR A 1 90 ? 4.356 11.370 2.403 1.00 86.62 90 THR A C 1
ATOM 772 O O . THR A 1 90 ? 3.918 10.862 3.434 1.00 86.62 90 THR A O 1
ATOM 775 N N . LEU A 1 91 ? 3.599 12.151 1.627 1.00 88.31 91 LEU A N 1
ATOM 776 C CA . LEU A 1 91 ? 2.206 12.470 1.935 1.00 88.31 91 LEU A CA 1
ATOM 777 C C . LEU A 1 91 ? 1.328 11.211 1.968 1.00 88.31 91 LEU A C 1
ATOM 779 O O . LEU A 1 91 ? 0.559 11.036 2.913 1.00 88.31 91 LEU A O 1
ATOM 783 N N . LYS A 1 92 ? 1.476 10.306 0.990 1.00 87.38 92 LYS A N 1
ATOM 784 C CA . LYS A 1 92 ? 0.776 9.009 0.963 1.00 87.38 92 LYS A CA 1
ATOM 785 C C . LYS A 1 92 ? 1.067 8.195 2.224 1.00 87.38 92 LYS A C 1
ATOM 787 O O . LYS A 1 92 ? 0.136 7.714 2.868 1.00 87.38 92 LYS A O 1
ATOM 792 N N . ALA A 1 93 ? 2.339 8.089 2.612 1.00 88.88 93 ALA A N 1
ATOM 793 C CA . ALA A 1 93 ? 2.743 7.368 3.817 1.00 88.88 93 ALA A CA 1
ATOM 794 C C . ALA A 1 93 ? 2.112 7.970 5.085 1.00 88.88 93 ALA A C 1
ATOM 796 O O . ALA A 1 93 ? 1.548 7.237 5.897 1.00 88.88 93 ALA A O 1
ATOM 797 N N . ILE A 1 94 ? 2.128 9.302 5.223 1.00 91.88 94 ILE A N 1
ATOM 798 C CA . ILE A 1 94 ? 1.498 10.009 6.349 1.00 91.88 94 ILE A CA 1
ATOM 799 C C . ILE A 1 94 ? -0.011 9.738 6.395 1.00 91.88 94 ILE A C 1
ATOM 801 O O . ILE A 1 94 ? -0.545 9.455 7.466 1.00 91.88 94 ILE A O 1
ATOM 805 N N . LEU A 1 95 ? -0.703 9.792 5.253 1.00 92.06 95 LEU A N 1
ATOM 806 C CA . LEU A 1 95 ? -2.150 9.573 5.181 1.00 92.06 95 LEU A CA 1
ATOM 807 C C . LEU A 1 95 ? -2.540 8.130 5.517 1.00 92.06 95 LEU A C 1
ATOM 809 O O . LEU A 1 95 ? -3.476 7.912 6.289 1.00 92.06 95 LEU A O 1
ATOM 813 N N . ILE A 1 96 ? -1.813 7.141 4.992 1.00 91.50 96 ILE A N 1
ATOM 814 C CA . ILE A 1 96 ? -2.062 5.724 5.291 1.00 91.50 96 ILE A CA 1
ATOM 815 C C . ILE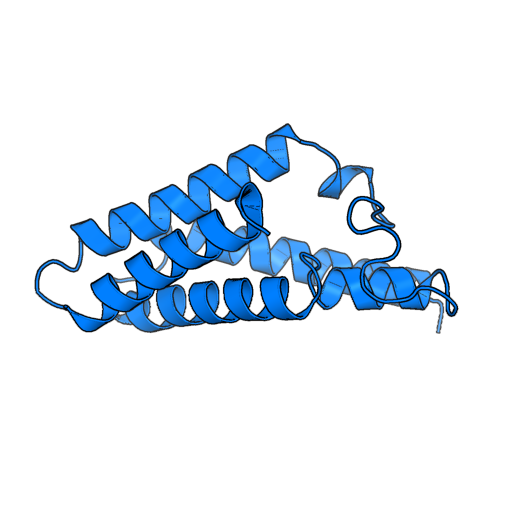 A 1 96 ? -1.784 5.445 6.772 1.00 91.50 96 ILE A C 1
ATOM 817 O O . ILE A 1 96 ? -2.631 4.859 7.452 1.00 91.50 96 ILE A O 1
ATOM 821 N N . LEU A 1 97 ? -0.652 5.919 7.304 1.00 93.56 97 LEU A N 1
ATOM 822 C CA . LEU A 1 97 ? -0.304 5.762 8.717 1.00 93.56 97 LEU A CA 1
ATOM 823 C C . LEU A 1 97 ? -1.334 6.441 9.628 1.00 93.56 97 LEU A C 1
ATOM 825 O O . LEU A 1 97 ? -1.829 5.825 10.572 1.00 93.56 97 LEU A O 1
ATOM 829 N N . GLY A 1 98 ? -1.706 7.684 9.318 1.00 94.56 98 GLY A N 1
ATOM 830 C CA . GLY A 1 98 ? -2.735 8.429 10.038 1.00 94.56 98 GLY A CA 1
ATOM 831 C C . GLY A 1 98 ? -4.082 7.708 10.029 1.00 94.56 98 GLY A C 1
ATOM 832 O O . GLY A 1 98 ? -4.744 7.623 11.064 1.00 94.56 98 GLY A O 1
ATOM 833 N N . THR A 1 99 ? -4.453 7.103 8.898 1.00 94.44 99 THR A N 1
ATOM 834 C CA . THR A 1 99 ? -5.679 6.305 8.771 1.00 94.44 99 THR A CA 1
ATOM 835 C C . THR A 1 99 ? -5.638 5.063 9.661 1.00 94.44 99 THR A C 1
ATOM 837 O O . THR A 1 99 ? -6.594 4.811 10.396 1.00 94.44 99 THR A O 1
ATOM 840 N N . LEU A 1 100 ? -4.530 4.315 9.674 1.00 95.69 100 LEU A N 1
ATOM 841 C CA . LEU A 1 100 ? -4.373 3.144 10.545 1.00 95.69 100 LEU A CA 1
ATOM 842 C C . LEU A 1 100 ? -4.408 3.528 12.034 1.00 95.69 100 LEU A C 1
ATOM 844 O O . LEU A 1 100 ? -5.089 2.875 12.827 1.00 95.69 100 LEU A O 1
ATOM 848 N N . LEU A 1 101 ? -3.741 4.620 12.422 1.00 96.50 101 LEU A N 1
ATOM 849 C CA . LEU A 1 101 ? -3.775 5.138 13.794 1.00 96.50 101 LEU A CA 1
ATOM 850 C C . LEU A 1 101 ? -5.190 5.566 14.204 1.00 96.50 101 LEU A C 1
ATOM 852 O O . LEU A 1 101 ? -5.665 5.214 15.288 1.00 96.50 101 LEU A O 1
ATOM 856 N N . TYR A 1 102 ? -5.906 6.261 13.319 1.00 95.69 102 TYR A N 1
ATOM 857 C CA . TYR A 1 102 ? -7.304 6.615 13.544 1.00 95.69 102 TYR A CA 1
ATOM 858 C C . TYR A 1 102 ? -8.195 5.374 13.680 1.00 95.69 102 TYR A C 1
ATOM 860 O O . TYR A 1 102 ? -9.068 5.332 14.549 1.00 95.69 102 TYR A O 1
ATOM 868 N N . MET A 1 103 ? -7.958 4.327 12.884 1.00 95.31 103 MET A N 1
ATOM 869 C CA . MET A 1 103 ? -8.683 3.058 12.995 1.00 95.31 103 MET A CA 1
ATOM 870 C C . MET A 1 103 ? -8.464 2.378 14.341 1.00 95.31 103 MET A C 1
ATOM 872 O O . MET A 1 103 ? -9.428 1.881 14.932 1.00 95.31 103 MET A O 1
ATOM 876 N N . ILE A 1 104 ? -7.232 2.398 14.856 1.00 96.88 104 ILE A N 1
ATOM 877 C CA . ILE A 1 104 ? -6.917 1.891 16.195 1.00 96.88 104 ILE A CA 1
ATOM 878 C C . ILE A 1 104 ? -7.705 2.673 17.253 1.00 96.88 104 ILE A C 1
ATOM 880 O O . ILE A 1 104 ? -8.310 2.069 18.144 1.00 96.88 104 ILE A O 1
ATOM 884 N N . PHE A 1 105 ? -7.746 4.003 17.133 1.00 96.56 105 PHE A N 1
ATOM 885 C CA . PHE A 1 105 ? -8.461 4.871 18.065 1.00 96.56 105 PHE A CA 1
ATOM 886 C C . PHE A 1 105 ? -9.987 4.701 18.003 1.00 96.56 105 PHE A C 1
ATOM 888 O O . PHE A 1 105 ? -10.632 4.626 19.052 1.00 96.56 105 PHE A O 1
ATOM 895 N N . ARG A 1 106 ? -10.586 4.622 16.807 1.00 95.62 106 ARG A N 1
ATOM 896 C CA . ARG A 1 106 ? -12.050 4.540 16.639 1.00 95.62 106 ARG A CA 1
ATOM 897 C C . ARG A 1 106 ? -12.612 3.155 16.986 1.00 95.62 106 ARG A C 1
ATOM 899 O O . ARG A 1 106 ? -13.750 3.058 17.441 1.00 95.62 106 ARG A O 1
ATOM 906 N N . ASN A 1 107 ? -11.825 2.083 16.832 1.00 95.88 107 ASN A 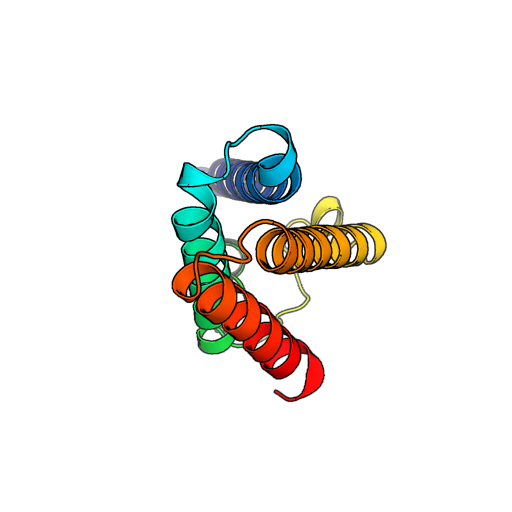N 1
ATOM 907 C CA . ASN A 1 107 ? -12.254 0.694 17.053 1.00 95.88 107 ASN A CA 1
ATOM 908 C C . ASN A 1 107 ? -11.889 0.145 18.443 1.00 95.88 107 ASN A C 1
ATOM 910 O O . ASN A 1 107 ? -11.511 -1.019 18.578 1.00 95.88 107 ASN A O 1
ATOM 914 N N . LYS A 1 108 ? -12.052 0.941 19.512 1.00 94.69 108 LYS A N 1
ATOM 915 C CA . LYS A 1 108 ? -11.652 0.563 20.890 1.00 94.69 108 LYS A CA 1
ATOM 916 C C . LYS A 1 108 ? -12.185 -0.802 21.349 1.00 94.69 108 LYS A C 1
ATOM 918 O O . LYS A 1 108 ? -11.473 -1.531 22.034 1.00 94.69 108 LYS A O 1
ATOM 923 N N . LYS A 1 109 ? -13.416 -1.149 20.953 1.00 96.50 109 LYS A N 1
ATOM 924 C CA . LYS A 1 109 ? -14.090 -2.409 21.318 1.00 96.50 109 LYS A CA 1
ATOM 925 C C . LYS A 1 109 ? -13.780 -3.581 20.377 1.00 96.50 109 LYS A C 1
ATOM 927 O O . LYS A 1 109 ? -14.033 -4.721 20.746 1.00 96.50 109 LYS A O 1
ATOM 932 N N . ASN A 1 110 ? -13.256 -3.330 19.175 1.00 97.12 110 ASN A N 1
ATOM 933 C CA . ASN A 1 110 ? -12.977 -4.379 18.196 1.00 97.12 110 ASN A CA 1
ATOM 934 C C . ASN A 1 110 ? -11.474 -4.682 18.159 1.00 97.12 110 ASN A C 1
ATOM 936 O O . ASN A 1 110 ? -10.710 -4.078 17.404 1.00 97.12 110 ASN A O 1
ATOM 940 N N . ILE A 1 111 ? -11.054 -5.632 19.000 1.00 97.00 111 ILE A N 1
ATOM 941 C CA . ILE A 1 111 ? -9.642 -6.005 19.148 1.00 97.00 111 ILE A CA 1
ATOM 942 C C . ILE A 1 111 ? -9.027 -6.528 17.844 1.00 97.00 111 ILE A C 1
ATOM 944 O O . ILE A 1 111 ? -7.864 -6.246 17.576 1.00 97.00 111 ILE A O 1
ATOM 948 N N . LYS A 1 112 ? -9.805 -7.216 16.997 1.00 97.81 112 LYS A N 1
ATOM 949 C CA . LYS A 1 112 ? -9.311 -7.788 15.735 1.00 97.81 112 LYS A CA 1
ATOM 950 C C . LYS A 1 112 ? -8.815 -6.695 14.790 1.00 97.81 112 LYS A C 1
ATOM 952 O O . LYS A 1 112 ? -7.691 -6.772 14.312 1.00 97.81 112 LYS A O 1
ATOM 957 N N . ILE A 1 113 ? -9.614 -5.644 14.589 1.00 97.12 113 ILE A N 1
ATOM 958 C CA . ILE A 1 113 ? -9.248 -4.514 13.717 1.00 97.12 113 ILE A CA 1
ATOM 959 C C . ILE A 1 113 ? -7.983 -3.826 14.229 1.00 97.12 113 ILE A C 1
ATOM 961 O O . ILE A 1 113 ? -7.089 -3.518 13.447 1.00 97.12 113 ILE A O 1
ATOM 965 N N . ARG A 1 114 ? -7.891 -3.622 15.548 1.00 97.62 114 ARG A N 1
ATOM 966 C CA . ARG A 1 114 ? -6.724 -2.994 16.177 1.00 97.62 114 ARG A CA 1
ATOM 967 C C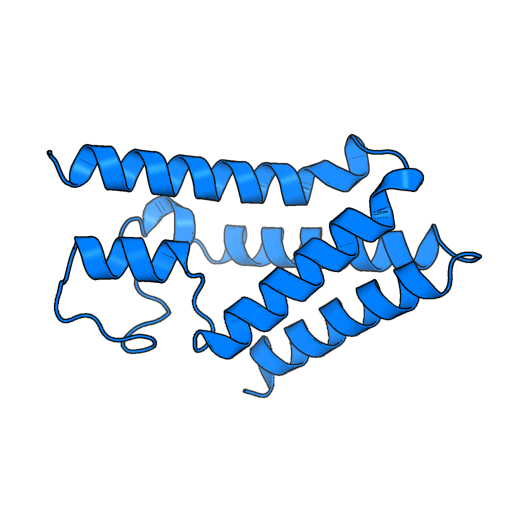 . ARG A 1 114 ? -5.459 -3.822 15.981 1.00 97.62 114 ARG A C 1
ATOM 969 O O . ARG A 1 114 ? -4.434 -3.258 15.629 1.00 97.62 114 ARG A O 1
ATOM 976 N N . LEU A 1 115 ? -5.535 -5.138 16.185 1.00 98.00 115 LEU A N 1
ATOM 977 C CA . LEU A 1 115 ? -4.395 -6.033 15.990 1.00 98.00 115 LEU A CA 1
ATOM 978 C C . LEU A 1 115 ? -3.925 -6.036 14.535 1.00 98.00 115 LEU A C 1
ATOM 980 O O . LEU A 1 115 ? -2.728 -5.912 14.303 1.00 98.00 115 LEU A O 1
ATOM 984 N N . ILE A 1 116 ? -4.850 -6.106 13.572 1.00 98.00 116 ILE A N 1
ATOM 985 C CA . ILE A 1 116 ? -4.509 -6.054 12.143 1.00 98.00 116 ILE A CA 1
ATOM 986 C C . ILE A 1 116 ? -3.860 -4.707 11.807 1.00 98.00 116 ILE A C 1
ATOM 988 O O . ILE A 1 116 ? -2.794 -4.691 11.209 1.00 98.00 116 ILE A O 1
ATOM 992 N N . ALA A 1 117 ? -4.438 -3.584 12.249 1.00 97.25 117 ALA A N 1
ATOM 993 C CA . ALA A 1 117 ? -3.864 -2.260 12.010 1.00 97.25 117 ALA A CA 1
ATOM 994 C C . ALA A 1 117 ? -2.458 -2.113 12.618 1.00 97.25 117 ALA A C 1
ATOM 996 O O . ALA A 1 117 ? -1.545 -1.659 11.935 1.00 97.25 117 ALA A O 1
ATOM 997 N N . CYS A 1 118 ? -2.260 -2.533 13.874 1.00 97.81 118 CYS A N 1
ATOM 998 C CA . CYS A 1 118 ? -0.941 -2.526 14.507 1.00 97.81 118 CYS A CA 1
ATOM 999 C C . CYS A 1 118 ? 0.054 -3.413 13.749 1.00 97.81 118 CYS A C 1
ATOM 1001 O O . CYS A 1 118 ? 1.183 -2.991 13.524 1.00 97.81 118 CYS A O 1
ATOM 1003 N N . ALA A 1 119 ? -0.359 -4.612 13.327 1.00 97.56 119 ALA A N 1
ATOM 1004 C CA . ALA A 1 119 ? 0.485 -5.507 12.542 1.00 97.56 119 ALA A CA 1
ATOM 1005 C C . ALA A 1 119 ? 0.896 -4.869 11.207 1.00 97.56 119 ALA A C 1
ATOM 1007 O O . ALA A 1 119 ? 2.074 -4.913 10.862 1.00 97.56 119 ALA A O 1
ATOM 1008 N N . SER A 1 120 ? -0.034 -4.209 10.506 1.00 96.44 120 SER A N 1
ATOM 1009 C CA . SER A 1 120 ? 0.259 -3.479 9.268 1.00 96.44 120 SER A CA 1
ATOM 1010 C C . SER A 1 120 ? 1.302 -2.384 9.483 1.00 96.44 120 SER A C 1
ATOM 1012 O O . SER A 1 120 ? 2.235 -2.282 8.691 1.00 96.44 120 SER A O 1
ATOM 1014 N N . ILE A 1 121 ? 1.182 -1.595 10.562 1.00 96.06 121 ILE A N 1
ATOM 1015 C CA . ILE A 1 121 ? 2.154 -0.542 10.901 1.00 96.06 121 ILE A CA 1
ATOM 1016 C C . ILE A 1 121 ? 3.522 -1.157 11.218 1.00 96.06 121 ILE A C 1
ATOM 1018 O O . ILE A 1 121 ? 4.527 -0.724 10.661 1.00 96.06 121 ILE A O 1
ATOM 1022 N N . CYS A 1 122 ? 3.575 -2.167 12.091 1.00 95.88 122 CYS A N 1
ATOM 1023 C CA . CYS A 1 122 ? 4.833 -2.793 12.499 1.00 95.88 122 CYS A CA 1
ATOM 1024 C C . CYS A 1 122 ? 5.569 -3.425 11.313 1.00 95.88 122 CYS A C 1
ATOM 1026 O O . CYS A 1 122 ? 6.772 -3.221 11.167 1.00 95.88 122 CYS A O 1
ATOM 1028 N N . LEU A 1 123 ? 4.854 -4.157 10.453 1.00 94.81 123 LEU A N 1
ATOM 1029 C CA . LEU A 1 123 ? 5.440 -4.749 9.250 1.00 94.81 123 LEU A CA 1
ATOM 1030 C C . LEU A 1 123 ? 5.908 -3.679 8.269 1.00 94.81 123 LEU A C 1
ATOM 1032 O O . LEU A 1 123 ? 6.984 -3.812 7.701 1.00 94.81 123 LEU A O 1
ATOM 1036 N N . TRP A 1 124 ? 5.140 -2.603 8.095 1.00 92.00 124 TRP A N 1
ATOM 1037 C CA . TRP A 1 124 ? 5.537 -1.515 7.208 1.00 92.00 124 TRP A CA 1
ATOM 1038 C C . TRP A 1 124 ? 6.823 -0.833 7.691 1.00 92.00 124 TRP A C 1
ATOM 1040 O O . TRP A 1 124 ? 7.738 -0.629 6.898 1.00 92.00 124 TRP A O 1
ATOM 1050 N N . ILE A 1 125 ? 6.936 -0.557 8.996 1.00 91.38 125 ILE A N 1
ATOM 1051 C CA . ILE A 1 125 ? 8.165 -0.018 9.600 1.00 91.38 125 ILE A CA 1
ATOM 1052 C C . ILE A 1 125 ? 9.331 -0.990 9.399 1.00 91.38 125 ILE A C 1
ATOM 1054 O O . ILE A 1 125 ? 10.411 -0.566 8.994 1.00 91.38 125 ILE A O 1
ATOM 1058 N N . TYR A 1 126 ? 9.113 -2.283 9.652 1.00 91.62 126 TYR A N 1
ATOM 1059 C CA . TYR A 1 126 ? 10.134 -3.311 9.471 1.00 91.62 126 TYR A CA 1
ATOM 1060 C C . TYR A 1 126 ? 10.659 -3.340 8.030 1.00 91.62 126 TYR A C 1
ATOM 1062 O O . TYR A 1 126 ? 11.859 -3.190 7.828 1.00 91.62 126 TYR A O 1
ATOM 1070 N N . TYR A 1 127 ? 9.776 -3.435 7.034 1.00 88.12 127 TYR A N 1
ATOM 1071 C CA . TYR A 1 127 ? 10.184 -3.489 5.627 1.00 88.12 127 TYR A CA 1
ATOM 1072 C C . TYR A 1 127 ? 10.779 -2.182 5.097 1.00 88.12 127 TYR A C 1
ATOM 1074 O O . TYR A 1 127 ? 11.550 -2.209 4.147 1.00 88.12 127 TYR A O 1
ATOM 1082 N N . THR A 1 128 ? 10.428 -1.038 5.689 1.00 83.94 128 THR A N 1
ATOM 1083 C CA . THR A 1 128 ? 10.927 0.267 5.227 1.00 83.94 128 THR A CA 1
ATOM 1084 C C . THR A 1 128 ? 12.297 0.609 5.810 1.00 83.94 128 THR A C 1
ATOM 1086 O O . THR A 1 128 ? 13.100 1.254 5.140 1.00 83.94 128 THR A O 1
ATOM 1089 N N . TYR A 1 129 ? 12.556 0.238 7.068 1.00 84.19 129 TYR A N 1
ATOM 1090 C CA . TYR A 1 129 ? 13.729 0.723 7.806 1.00 84.19 129 TYR A CA 1
ATOM 1091 C C . TYR A 1 129 ? 14.688 -0.372 8.272 1.00 84.19 129 TYR A C 1
ATOM 1093 O O . TYR A 1 129 ? 15.825 -0.054 8.613 1.00 84.19 129 TYR A O 1
ATOM 1101 N N . LEU A 1 130 ? 14.241 -1.627 8.352 1.00 78.06 130 LEU A N 1
ATOM 1102 C CA . LEU A 1 130 ? 15.014 -2.726 8.943 1.00 78.06 130 LEU A CA 1
ATOM 1103 C C . LEU A 1 130 ? 15.345 -3.852 7.952 1.00 78.06 130 LEU A C 1
ATOM 1105 O O . LEU A 1 130 ? 16.132 -4.729 8.307 1.00 78.06 130 LEU A O 1
ATOM 1109 N N . TYR A 1 131 ? 14.761 -3.831 6.753 1.00 71.31 131 TYR A N 1
ATOM 1110 C CA . TYR A 1 131 ? 14.989 -4.783 5.664 1.00 71.31 131 TYR A CA 1
ATOM 1111 C C . TYR A 1 131 ? 15.493 -4.046 4.422 1.00 71.31 131 TYR A C 1
ATOM 1113 O O . TYR A 1 131 ? 16.532 -4.472 3.876 1.00 71.31 131 TYR A O 1
#

Radius of gyration: 16.02 Å; chains: 1; bounding box: 35×25×50 Å

Foldseek 3Di:
DPLVVVLVVLVVVVVVVLCCLLCVVVPDDLVCLLVSLVVLLVQLVCCLVQLNAGPSQVVSVCSVPVPDDRPPPRQDGPCCVPRVPPVVVVVSVCSNLVSLVVSLVVPVPPVSSNVSSVSSVVSNCCSPPVD